Protein AF-A0A5P1X149-F1 (afdb_monomer_lite)

Radius of gyration: 11.0 Å; chains: 1; bounding box: 20×35×22 Å

InterPro domains:
  IPR001647 DNA-binding HTH domain, TetR-type [PS50977] (7-59)
  IPR009057 Homedomain-like superfamily [SSF46689] (4-56)

Organism: NCBI:txid1296540

Structure (mmCIF, N/CA/C/O backbone):
data_AF-A0A5P1X149-F1
#
_entry.id   AF-A0A5P1X149-F1
#
loop_
_atom_site.group_PDB
_atom_site.id
_atom_site.type_symbol
_atom_site.label_atom_id
_atom_site.label_alt_id
_atom_site.label_comp_id
_atom_site.label_asym_id
_atom_site.label_entity_id
_atom_site.label_seq_id
_atom_site.pdbx_PDB_ins_code
_atom_site.Cartn_x
_atom_site.Cartn_y
_atom_site.Cartn_z
_atom_site.occupancy
_atom_site.B_iso_or_equiv
_atom_site.auth_seq_id
_atom_site.auth_comp_id
_atom_site.auth_asym_id
_atom_site.auth_atom_id
_atom_site.pdbx_PDB_model_num
ATOM 1 N N . MET A 1 1 ? -8.728 -23.751 10.014 1.00 47.31 1 MET A N 1
ATOM 2 C CA . MET A 1 1 ? -8.569 -22.568 10.883 1.00 47.31 1 MET A CA 1
ATOM 3 C C . MET A 1 1 ? -8.591 -21.379 9.950 1.00 47.31 1 MET A C 1
ATOM 5 O O . MET A 1 1 ? -7.692 -21.294 9.134 1.00 47.31 1 MET A O 1
ATOM 9 N N . ALA A 1 2 ? -9.663 -20.586 9.945 1.00 48.31 2 ALA A N 1
ATOM 10 C CA . ALA A 1 2 ? -9.729 -19.397 9.099 1.00 48.31 2 ALA A CA 1
ATOM 11 C C . ALA A 1 2 ? -8.631 -18.423 9.550 1.00 48.31 2 ALA A C 1
ATOM 13 O O . ALA A 1 2 ? -8.515 -18.137 10.745 1.00 48.31 2 ALA A O 1
ATOM 14 N N . ASP A 1 3 ? -7.774 -18.005 8.622 1.00 63.59 3 ASP A N 1
ATOM 15 C CA . ASP A 1 3 ? -6.644 -17.122 8.888 1.00 63.59 3 ASP A CA 1
ATOM 16 C C . ASP A 1 3 ? -7.139 -15.710 9.230 1.00 63.59 3 ASP A C 1
ATOM 18 O O . ASP A 1 3 ? -7.102 -14.793 8.416 1.00 63.59 3 ASP A O 1
ATOM 22 N N . LEU A 1 4 ? -7.510 -15.512 10.498 1.00 68.75 4 LEU A N 1
ATOM 23 C CA . LEU A 1 4 ? -7.796 -14.205 11.111 1.00 68.75 4 LEU A CA 1
ATOM 24 C C . LEU A 1 4 ? -6.672 -13.180 10.872 1.00 68.75 4 LEU A C 1
ATOM 26 O O . LEU A 1 4 ? -6.864 -11.976 11.025 1.00 68.75 4 LEU A O 1
ATOM 30 N N . ARG A 1 5 ? -5.462 -13.656 10.557 1.00 70.19 5 ARG A N 1
ATOM 31 C CA . ARG A 1 5 ? -4.312 -12.824 10.193 1.00 70.19 5 ARG A CA 1
ATOM 32 C C . ARG A 1 5 ? -4.488 -12.192 8.816 1.00 70.19 5 ARG A C 1
ATOM 34 O O . ARG A 1 5 ? -4.208 -11.010 8.672 1.00 70.19 5 ARG A O 1
ATOM 41 N N . THR A 1 6 ? -4.994 -12.955 7.854 1.00 79.31 6 THR A N 1
ATOM 42 C CA . THR A 1 6 ? -5.244 -12.495 6.489 1.00 79.31 6 THR A CA 1
ATOM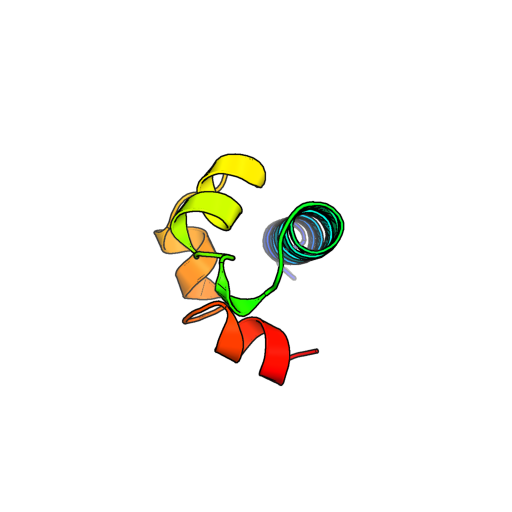 43 C C . THR A 1 6 ? -6.338 -11.440 6.457 1.00 79.31 6 THR A C 1
ATOM 45 O O . THR A 1 6 ? -6.139 -10.378 5.881 1.00 79.31 6 THR A O 1
ATOM 48 N N . GLU A 1 7 ? -7.454 -11.678 7.148 1.00 81.88 7 GLU A N 1
ATOM 49 C CA . GLU A 1 7 ? -8.559 -10.712 7.222 1.00 81.88 7 GLU A CA 1
ATOM 50 C C . GLU A 1 7 ? -8.104 -9.375 7.817 1.00 81.88 7 GLU A C 1
ATOM 52 O O . GLU A 1 7 ? -8.413 -8.317 7.279 1.00 81.88 7 GLU A O 1
ATOM 57 N N . LYS A 1 8 ? -7.275 -9.406 8.870 1.00 84.69 8 LYS A N 1
ATOM 58 C CA . LYS A 1 8 ? -6.685 -8.187 9.442 1.00 84.69 8 LYS A CA 1
ATOM 59 C C . LYS A 1 8 ? -5.799 -7.443 8.450 1.00 84.69 8 LYS A C 1
ATOM 61 O O . LYS A 1 8 ? -5.831 -6.217 8.411 1.00 84.69 8 LYS A O 1
ATOM 66 N N . THR A 1 9 ? -4.995 -8.166 7.673 1.00 86.62 9 THR A N 1
ATOM 67 C CA . THR A 1 9 ? -4.146 -7.556 6.648 1.00 86.62 9 THR A CA 1
ATOM 68 C C . THR A 1 9 ? -4.971 -6.956 5.514 1.00 86.62 9 THR A C 1
ATOM 70 O O . THR A 1 9 ? -4.663 -5.850 5.084 1.00 86.62 9 THR A O 1
ATOM 73 N N . LEU A 1 10 ? -6.036 -7.628 5.072 1.00 86.94 10 LEU A N 1
ATOM 74 C CA . LEU A 1 10 ? -6.959 -7.111 4.061 1.00 86.94 10 LEU A CA 1
ATOM 75 C C . LEU A 1 10 ? -7.614 -5.807 4.519 1.00 86.94 10 LEU A C 1
ATOM 77 O O . LEU A 1 10 ? -7.552 -4.819 3.794 1.00 86.94 10 LEU A O 1
ATOM 81 N N . THR A 1 11 ? -8.157 -5.777 5.739 1.00 89.19 11 THR A N 1
ATOM 82 C CA . THR A 1 11 ? -8.743 -4.561 6.319 1.00 89.19 11 THR A CA 1
ATOM 83 C C . THR A 1 11 ? -7.717 -3.434 6.412 1.00 89.19 11 THR A C 1
ATOM 85 O O . THR A 1 11 ? -8.008 -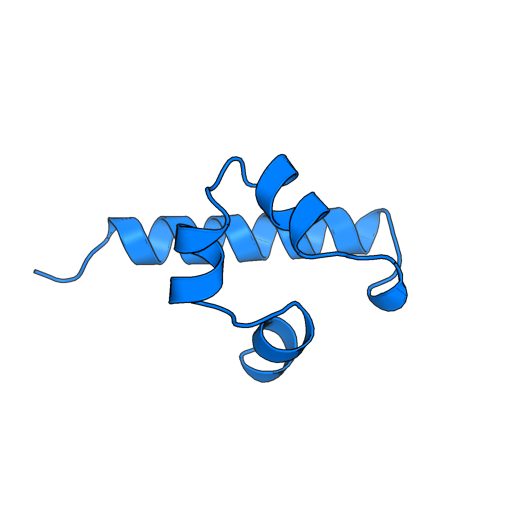2.310 6.023 1.00 89.19 11 THR A O 1
ATOM 88 N N . LEU A 1 12 ? -6.487 -3.735 6.843 1.00 89.81 12 LEU A N 1
ATOM 89 C CA . LEU A 1 12 ? -5.416 -2.741 6.933 1.00 89.81 12 LEU A CA 1
ATOM 90 C C . LEU A 1 12 ? -5.049 -2.150 5.564 1.00 89.81 12 LEU A C 1
ATOM 92 O O . LEU A 1 12 ? -4.801 -0.947 5.460 1.00 89.81 12 LEU A O 1
ATOM 96 N N . ILE A 1 13 ? -4.995 -2.985 4.520 1.00 89.38 13 ILE A N 1
ATOM 97 C CA . ILE A 1 13 ? -4.763 -2.541 3.140 1.00 89.38 13 ILE A CA 1
ATOM 98 C C . ILE A 1 13 ? -5.890 -1.602 2.709 1.00 89.38 13 ILE A C 1
ATOM 100 O O . ILE A 1 13 ? -5.607 -0.523 2.198 1.00 89.38 13 ILE A O 1
ATOM 104 N N . ASP A 1 14 ? -7.137 -1.983 2.973 1.00 90.12 14 ASP A N 1
ATOM 105 C CA . ASP A 1 14 ? -8.322 -1.183 2.676 1.00 90.12 14 ASP A CA 1
ATOM 106 C C . ASP A 1 14 ? -8.261 0.202 3.310 1.00 90.12 14 ASP A C 1
ATOM 108 O O . ASP A 1 14 ? -8.301 1.215 2.615 1.00 90.12 14 ASP A O 1
ATOM 112 N N . GLU A 1 15 ? -8.099 0.247 4.632 1.00 92.00 15 GLU A N 1
ATOM 113 C CA . GLU A 1 15 ? -8.048 1.489 5.399 1.00 92.00 15 GLU A CA 1
ATOM 114 C C . GLU A 1 15 ? -6.890 2.375 4.935 1.00 92.00 15 GLU A C 1
ATOM 116 O O . GLU A 1 15 ? -7.031 3.595 4.819 1.00 92.00 15 GLU A O 1
ATOM 121 N N . THR A 1 16 ? -5.754 1.759 4.603 1.00 92.00 16 THR A N 1
ATOM 122 C CA . THR A 1 16 ? -4.598 2.460 4.045 1.00 92.00 16 THR A CA 1
ATOM 123 C C . THR A 1 16 ? -4.917 3.072 2.687 1.00 92.00 16 THR A C 1
ATOM 125 O O . THR A 1 16 ? -4.590 4.234 2.455 1.00 92.00 16 THR A O 1
ATOM 128 N N . ILE A 1 17 ? -5.548 2.319 1.783 1.00 90.12 17 ILE A N 1
ATOM 129 C CA . ILE A 1 17 ? -5.915 2.816 0.455 1.00 90.12 17 ILE A CA 1
ATOM 130 C C . ILE A 1 17 ? -6.931 3.945 0.584 1.00 90.12 17 ILE A C 1
ATOM 132 O O . ILE A 1 17 ? -6.711 4.997 -0.003 1.00 90.12 17 ILE A O 1
ATOM 136 N N . PHE A 1 18 ? -7.976 3.790 1.398 1.00 91.06 18 PHE A N 1
ATOM 137 C CA . PHE A 1 18 ? -8.953 4.852 1.653 1.00 91.06 18 PHE A CA 1
ATOM 138 C C . PHE A 1 18 ? -8.310 6.119 2.226 1.00 91.06 18 PHE A C 1
ATOM 140 O O . PHE A 1 18 ? -8.616 7.223 1.775 1.00 91.06 18 PHE A O 1
ATOM 147 N N . THR A 1 19 ? -7.376 5.969 3.167 1.00 91.44 19 THR A N 1
ATOM 148 C CA . THR A 1 19 ? -6.627 7.097 3.741 1.00 91.44 19 THR A CA 1
ATOM 149 C C . THR A 1 19 ? -5.781 7.792 2.677 1.00 91.44 19 THR A C 1
ATOM 151 O O . THR A 1 19 ? -5.817 9.013 2.549 1.00 91.44 19 THR A O 1
ATOM 154 N N . LEU A 1 20 ? -5.059 7.022 1.860 1.00 90.25 20 LEU A N 1
ATOM 155 C CA . LEU A 1 20 ? -4.265 7.572 0.768 1.00 90.25 20 LEU A CA 1
ATOM 156 C C . LEU A 1 20 ? -5.155 8.240 -0.283 1.00 90.25 20 LEU A C 1
ATOM 158 O O . LEU A 1 20 ? -4.783 9.290 -0.783 1.00 90.25 20 LEU A O 1
ATOM 162 N N . LEU A 1 21 ? -6.336 7.695 -0.581 1.00 90.12 21 LEU A N 1
ATOM 163 C CA . LEU A 1 21 ? -7.296 8.289 -1.515 1.00 90.12 21 LEU A CA 1
ATOM 164 C C . LEU A 1 21 ? -7.859 9.628 -1.040 1.00 90.12 21 LEU A C 1
ATOM 166 O O . LEU A 1 21 ? -8.216 10.470 -1.863 1.00 90.12 21 LEU A O 1
ATOM 170 N N . HIS A 1 22 ? -7.909 9.838 0.275 1.00 89.12 22 HIS A N 1
ATOM 171 C CA . HIS A 1 22 ? -8.234 11.133 0.860 1.00 89.12 22 HIS A CA 1
ATOM 172 C C . HIS A 1 22 ? -7.133 12.180 0.634 1.00 89.12 22 HIS A C 1
ATOM 174 O O . HIS A 1 22 ? -7.441 13.364 0.510 1.00 89.12 22 HIS A O 1
ATOM 180 N N . GLU A 1 23 ? -5.864 11.769 0.571 1.00 88.94 23 GLU A N 1
ATOM 181 C CA . GLU A 1 23 ? -4.724 12.680 0.391 1.00 88.94 23 GLU A CA 1
ATOM 182 C C . GLU A 1 23 ? -4.288 12.841 -1.076 1.00 88.94 23 GLU A C 1
ATOM 184 O O . GLU A 1 23 ? -3.825 13.908 -1.485 1.00 88.94 23 GLU A O 1
ATOM 189 N N . LEU A 1 24 ? -4.423 11.794 -1.891 1.00 88.12 24 LEU A N 1
ATOM 190 C CA . LEU A 1 24 ? -4.016 11.760 -3.292 1.00 88.12 24 LEU A CA 1
ATOM 191 C C . LEU A 1 24 ? -5.019 11.004 -4.167 1.00 88.12 24 LEU A C 1
ATOM 193 O O . LEU A 1 24 ? -5.627 10.02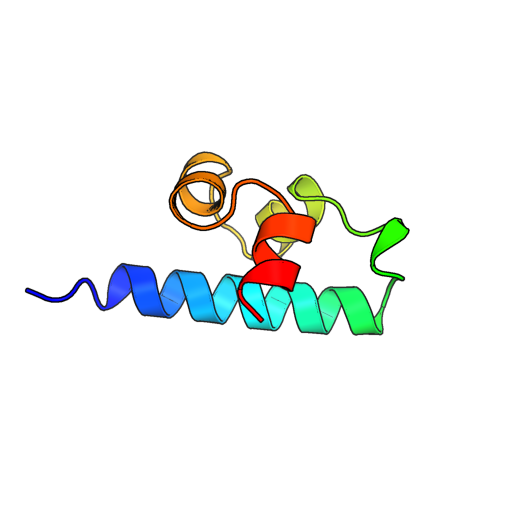1 -3.770 1.00 88.12 24 LEU A O 1
ATOM 197 N N . SER A 1 25 ? -5.139 11.421 -5.425 1.00 88.81 25 SER A N 1
ATOM 198 C CA . SER A 1 25 ? -6.009 10.756 -6.397 1.00 88.81 25 SER A CA 1
ATOM 199 C C . SER A 1 25 ? -5.579 9.305 -6.660 1.00 88.81 25 SER A C 1
ATOM 201 O O . SER A 1 25 ? -4.382 9.009 -6.734 1.00 88.81 25 SER A O 1
ATOM 203 N N . PHE A 1 26 ? -6.550 8.420 -6.913 1.00 86.69 26 PHE A N 1
ATOM 204 C CA . PHE A 1 26 ? -6.3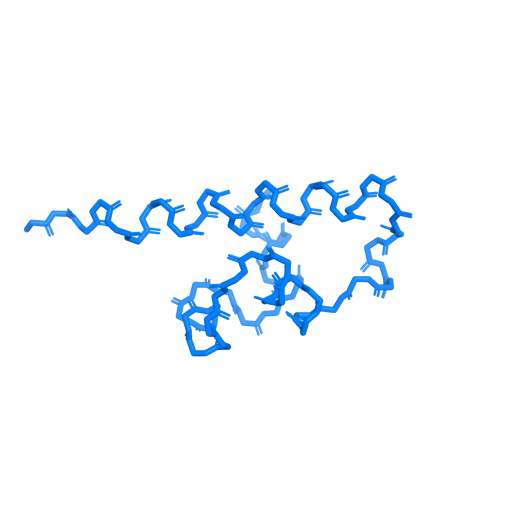31 6.998 -7.230 1.00 86.69 26 PHE A CA 1
ATOM 205 C C . PHE A 1 26 ? -5.308 6.774 -8.358 1.00 86.69 26 PHE A C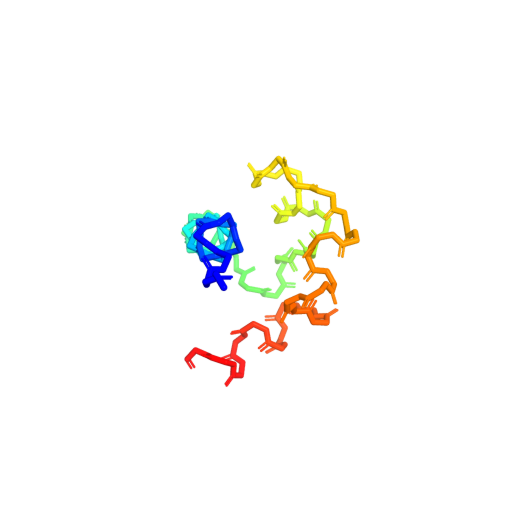 1
ATOM 207 O O . PHE A 1 26 ? -4.500 5.847 -8.316 1.00 86.69 26 PHE A O 1
ATOM 214 N N . GLU A 1 27 ? -5.261 7.659 -9.352 1.00 86.62 27 GLU A N 1
ATOM 215 C CA . GLU A 1 27 ? -4.280 7.596 -10.442 1.00 86.62 27 GLU A CA 1
ATOM 216 C C . GLU A 1 27 ? -2.830 7.721 -9.951 1.00 86.62 27 GLU A C 1
ATOM 218 O O . GLU A 1 27 ? -1.951 7.015 -10.445 1.00 86.62 27 GLU A O 1
ATOM 223 N N . ARG A 1 28 ? -2.586 8.548 -8.926 1.00 88.62 28 ARG A N 1
ATOM 224 C CA . ARG A 1 28 ? -1.264 8.745 -8.307 1.00 88.62 28 ARG A CA 1
ATOM 225 C C . ARG A 1 28 ? -0.939 7.696 -7.244 1.00 88.62 28 ARG A C 1
ATOM 227 O O . ARG A 1 28 ? 0.224 7.558 -6.861 1.00 88.62 28 ARG A O 1
ATOM 234 N N . LEU A 1 29 ? -1.945 6.963 -6.772 1.00 89.62 29 LEU A N 1
ATOM 235 C CA . LEU A 1 29 ? -1.770 5.855 -5.842 1.00 89.62 29 LEU A CA 1
ATOM 236 C C . LEU A 1 29 ? -0.901 4.779 -6.502 1.00 89.62 29 LEU A C 1
ATOM 238 O O . LEU A 1 29 ? -1.089 4.441 -7.673 1.00 89.62 29 LEU A O 1
ATOM 242 N N . THR A 1 30 ? 0.057 4.233 -5.761 1.00 90.56 30 THR A N 1
ATOM 243 C CA . THR A 1 30 ? 0.895 3.126 -6.232 1.00 90.56 30 THR A CA 1
ATOM 244 C C . THR A 1 30 ? 0.950 2.038 -5.180 1.00 90.56 30 THR A C 1
ATOM 246 O O . THR A 1 30 ? 0.943 2.322 -3.982 1.00 90.56 30 THR A O 1
ATOM 249 N N . VAL A 1 31 ? 1.077 0.787 -5.627 1.00 89.69 31 VAL A N 1
ATOM 250 C CA . VAL A 1 31 ? 1.219 -0.373 -4.735 1.00 89.69 31 VAL A CA 1
ATOM 251 C C . VAL A 1 31 ? 2.372 -0.177 -3.753 1.00 89.69 31 VAL A C 1
ATOM 253 O O . VAL A 1 31 ? 2.253 -0.518 -2.584 1.00 89.69 31 VAL A O 1
ATOM 256 N N . ALA A 1 32 ? 3.472 0.449 -4.182 1.00 89.88 32 ALA A N 1
ATOM 257 C CA . ALA A 1 32 ? 4.599 0.748 -3.305 1.00 89.88 32 ALA A CA 1
ATOM 258 C C . ALA A 1 32 ? 4.222 1.675 -2.135 1.00 89.88 32 ALA A C 1
ATOM 260 O O . ALA A 1 32 ? 4.652 1.416 -1.010 1.00 89.88 32 ALA A O 1
ATOM 261 N N . GLN A 1 33 ? 3.417 2.716 -2.380 1.00 90.69 33 GLN A N 1
ATOM 262 C CA . GLN A 1 33 ? 2.941 3.609 -1.321 1.00 90.69 33 GLN A CA 1
ATOM 263 C C . GLN A 1 33 ? 1.997 2.885 -0.366 1.00 90.69 33 GLN A C 1
ATOM 265 O O . GLN A 1 33 ? 2.214 2.938 0.837 1.00 90.69 33 GLN A O 1
ATOM 270 N N . ILE A 1 34 ? 1.033 2.127 -0.893 1.00 90.12 34 ILE A N 1
ATOM 271 C CA . ILE A 1 34 ? 0.109 1.320 -0.081 1.00 90.12 34 ILE A CA 1
ATOM 272 C C . ILE A 1 34 ? 0.893 0.373 0.829 1.00 90.12 34 ILE A C 1
ATOM 274 O O . ILE A 1 34 ? 0.680 0.335 2.032 1.00 90.12 34 ILE A O 1
ATOM 278 N N . CYS A 1 35 ? 1.855 -0.350 0.258 1.00 91.12 35 CYS A N 1
ATOM 279 C CA . CYS A 1 35 ? 2.677 -1.328 0.958 1.00 91.12 35 CYS A CA 1
ATOM 280 C C . CYS A 1 35 ? 3.524 -0.677 2.069 1.00 91.12 35 CYS A C 1
ATOM 282 O O . CYS A 1 35 ? 3.626 -1.207 3.175 1.00 91.12 35 CYS A O 1
ATOM 284 N N . THR A 1 36 ? 4.067 0.515 1.795 1.00 90.69 36 THR A N 1
ATOM 285 C CA . THR A 1 36 ? 4.849 1.307 2.756 1.00 90.69 36 THR A CA 1
ATOM 286 C C . THR A 1 36 ? 3.972 1.832 3.894 1.00 90.69 36 THR A C 1
ATOM 288 O O . THR A 1 36 ? 4.337 1.690 5.060 1.00 90.69 36 THR A O 1
ATOM 291 N N . THR A 1 37 ? 2.801 2.389 3.576 1.00 90.19 37 THR A N 1
ATOM 292 C CA . THR A 1 37 ? 1.873 2.971 4.555 1.00 90.19 37 THR A CA 1
ATOM 293 C C 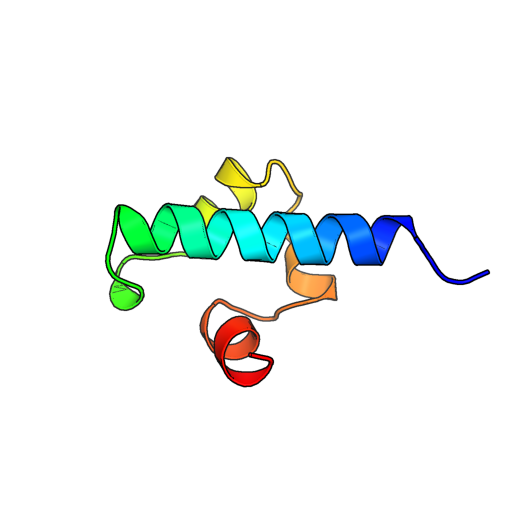. THR A 1 37 ? 1.207 1.895 5.415 1.00 90.19 37 THR A C 1
ATOM 295 O O . THR A 1 37 ? 1.180 2.022 6.637 1.00 90.19 37 THR A O 1
ATOM 298 N N . ALA A 1 38 ? 0.779 0.785 4.808 1.00 88.31 38 ALA A N 1
ATOM 299 C CA . ALA A 1 38 ? 0.196 -0.362 5.503 1.00 88.31 38 ALA A CA 1
ATOM 300 C C . ALA A 1 38 ? 1.244 -1.186 6.276 1.00 88.31 38 ALA A C 1
ATOM 302 O O . ALA A 1 38 ? 0.883 -2.109 7.001 1.00 88.31 38 ALA A O 1
ATOM 303 N N . LYS A 1 39 ? 2.545 -0.882 6.135 1.00 88.44 39 LYS A N 1
ATOM 304 C CA . LYS A 1 39 ? 3.662 -1.627 6.749 1.00 88.44 39 LYS A CA 1
ATOM 305 C C . LYS A 1 39 ? 3.617 -3.132 6.457 1.00 88.44 39 LYS A C 1
ATOM 307 O O . LYS A 1 39 ? 3.921 -3.954 7.323 1.00 88.44 39 LYS A O 1
ATOM 312 N N . ILE A 1 40 ? 3.258 -3.494 5.230 1.00 89.19 40 ILE A N 1
ATOM 313 C CA . ILE A 1 40 ? 3.229 -4.885 4.769 1.00 89.19 40 ILE A CA 1
ATOM 314 C C . ILE A 1 40 ? 4.334 -5.141 3.748 1.00 89.19 40 ILE A C 1
ATOM 316 O O . ILE A 1 40 ? 4.913 -4.219 3.180 1.00 89.19 40 ILE A O 1
ATOM 320 N N . GLY A 1 41 ? 4.645 -6.414 3.507 1.00 88.38 41 GLY A N 1
ATOM 321 C CA . GLY A 1 41 ? 5.524 -6.801 2.410 1.00 88.38 41 GLY A CA 1
ATOM 322 C C . GLY A 1 41 ? 4.781 -6.791 1.075 1.00 88.38 41 GLY A C 1
ATOM 323 O O . GLY A 1 41 ? 3.585 -7.079 1.019 1.00 88.38 41 GLY A O 1
ATOM 324 N N . ARG A 1 42 ? 5.504 -6.540 -0.026 1.00 87.62 42 ARG A N 1
ATOM 325 C CA . ARG A 1 42 ? 4.933 -6.631 -1.384 1.00 87.62 42 ARG A CA 1
ATOM 326 C C . ARG A 1 42 ? 4.349 -8.013 -1.646 1.00 87.62 42 ARG A C 1
ATOM 328 O O . ARG A 1 42 ? 3.275 -8.113 -2.216 1.00 87.62 42 ARG A O 1
ATOM 335 N N . SER A 1 43 ? 5.019 -9.062 -1.170 1.00 88.19 43 SER A N 1
ATOM 336 C CA . SER A 1 43 ? 4.525 -10.436 -1.271 1.00 88.19 43 SER A CA 1
ATOM 337 C C . SER A 1 43 ? 3.163 -10.601 -0.599 1.00 88.19 43 SER A C 1
ATOM 339 O O . SER A 1 43 ? 2.290 -11.222 -1.180 1.00 88.19 43 SER A O 1
ATOM 341 N N . THR A 1 44 ? 2.953 -9.999 0.575 1.00 87.12 44 THR A N 1
ATOM 342 C CA . THR A 1 44 ? 1.666 -10.049 1.284 1.00 87.12 44 THR A CA 1
ATOM 343 C C . THR A 1 44 ? 0.579 -9.286 0.533 1.00 87.12 44 THR A C 1
ATOM 345 O O . THR A 1 44 ? -0.547 -9.757 0.463 1.00 87.12 44 THR A O 1
ATOM 348 N N . PHE A 1 45 ? 0.910 -8.145 -0.080 1.00 88.69 45 PHE A N 1
ATOM 349 C CA . PHE A 1 45 ? -0.035 -7.432 -0.944 1.00 88.69 45 PHE A CA 1
ATOM 350 C C . PHE A 1 45 ? -0.431 -8.290 -2.154 1.00 88.69 45 PHE A C 1
ATOM 352 O O . PHE A 1 45 ? -1.614 -8.530 -2.356 1.00 88.69 45 PHE A O 1
ATOM 359 N N . TYR A 1 46 ? 0.548 -8.841 -2.882 1.00 88.56 46 TYR A N 1
ATOM 360 C CA . TYR A 1 46 ? 0.317 -9.675 -4.070 1.00 88.56 46 TYR A CA 1
ATOM 361 C C . TYR A 1 46 ? -0.358 -11.024 -3.788 1.00 88.56 46 TYR A C 1
ATOM 363 O O . TYR A 1 46 ? -0.797 -11.689 -4.721 1.00 88.56 46 TYR A O 1
ATOM 371 N N . GLN A 1 47 ? -0.461 -11.446 -2.525 1.00 87.81 47 GLN A N 1
ATOM 372 C CA . GLN A 1 47 ? -1.286 -12.596 -2.145 1.00 87.81 47 GLN A CA 1
ATOM 373 C C . GLN A 1 47 ? -2.786 -12.281 -2.129 1.00 87.81 47 GLN A C 1
ATOM 375 O O . GLN A 1 47 ? -3.594 -13.206 -2.079 1.00 87.81 47 GLN A O 1
ATOM 380 N N . HIS A 1 48 ? -3.150 -10.999 -2.147 1.00 85.62 48 HIS A N 1
ATOM 381 C CA . HIS A 1 48 ? -4.527 -10.530 -2.030 1.00 85.62 48 HIS A CA 1
ATOM 382 C C . HIS A 1 48 ? -4.970 -9.708 -3.232 1.00 85.62 48 HIS A C 1
ATOM 384 O O . HIS A 1 48 ? -6.067 -9.930 -3.734 1.00 85.62 48 HIS A O 1
ATOM 390 N N . TYR A 1 49 ? -4.105 -8.801 -3.683 1.00 88.94 49 TYR A N 1
ATOM 391 C CA . TYR A 1 49 ? -4.370 -7.877 -4.772 1.00 88.94 49 TYR A CA 1
ATOM 392 C C . TYR A 1 49 ? -3.180 -7.844 -5.722 1.00 88.94 49 TYR A C 1
ATOM 394 O O . TYR A 1 49 ? -2.037 -7.644 -5.302 1.00 88.94 49 TYR A O 1
ATOM 402 N N . LEU A 1 50 ? -3.436 -8.021 -7.014 1.00 85.38 50 LEU A N 1
ATOM 403 C CA . LEU A 1 50 ? -2.384 -7.961 -8.031 1.00 85.38 50 LEU A CA 1
ATOM 404 C C . LEU A 1 50 ? -1.887 -6.529 -8.247 1.00 85.38 50 LEU A C 1
ATOM 406 O O . LEU A 1 50 ? -0.701 -6.312 -8.483 1.00 85.38 50 LEU A O 1
ATOM 410 N N . ASP A 1 51 ? -2.764 -5.544 -8.085 1.00 87.06 51 ASP A N 1
ATOM 411 C CA . ASP A 1 51 ? -2.451 -4.125 -8.169 1.00 87.06 51 ASP A CA 1
ATOM 412 C C . ASP A 1 51 ? -3.604 -3.282 -7.592 1.00 87.06 51 ASP A C 1
ATOM 414 O O . ASP A 1 51 ? -4.561 -3.796 -7.015 1.00 87.06 51 ASP A O 1
ATOM 418 N N . LYS A 1 52 ? -3.491 -1.953 -7.683 1.00 83.81 52 LYS A N 1
ATOM 419 C CA . LYS A 1 52 ? -4.520 -1.040 -7.166 1.00 83.81 52 LYS A CA 1
ATOM 420 C C . LYS A 1 52 ? -5.861 -1.160 -7.898 1.00 83.81 52 LYS A C 1
ATOM 422 O O . LYS A 1 52 ? -6.873 -0.801 -7.307 1.00 83.81 52 LYS A O 1
ATOM 427 N N . TYR A 1 53 ? -5.862 -1.589 -9.164 1.00 87.69 53 TYR A N 1
ATOM 428 C CA . TYR A 1 53 ? -7.087 -1.777 -9.939 1.00 87.69 53 TYR A CA 1
ATOM 429 C C . TYR A 1 53 ? -7.763 -3.081 -9.537 1.00 87.69 53 TYR A C 1
ATOM 431 O O . TYR A 1 53 ? -8.966 -3.066 -9.330 1.00 87.69 53 TYR A O 1
ATOM 439 N N . ASP A 1 54 ? -6.996 -4.146 -9.296 1.00 88.56 54 ASP A N 1
ATOM 440 C CA . ASP A 1 54 ? -7.527 -5.394 -8.730 1.00 88.56 54 ASP A CA 1
ATOM 441 C C . ASP A 1 54 ? -8.232 -5.154 -7.381 1.00 88.56 54 ASP A C 1
ATOM 443 O O . ASP A 1 54 ? -9.345 -5.625 -7.155 1.00 88.56 54 ASP A O 1
ATOM 447 N N . TRP A 1 55 ? -7.638 -4.320 -6.517 1.00 87.88 55 TRP A N 1
ATOM 448 C CA . TRP A 1 55 ? -8.302 -3.875 -5.287 1.00 87.88 55 TRP A CA 1
ATOM 449 C C . TRP A 1 55 ? -9.631 -3.159 -5.560 1.00 87.88 55 TRP A C 1
ATOM 451 O O . TRP A 1 55 ? -10.604 -3.402 -4.854 1.00 87.88 55 TRP A O 1
ATOM 461 N N . LEU A 1 56 ? -9.685 -2.300 -6.583 1.00 86.81 56 LEU A N 1
ATOM 462 C CA . LEU A 1 56 ? -10.905 -1.588 -6.966 1.00 86.81 56 LEU A CA 1
ATOM 463 C C . LEU A 1 56 ? -11.971 -2.538 -7.528 1.00 86.81 56 LEU A C 1
ATOM 465 O O . LEU A 1 56 ? -13.144 -2.340 -7.254 1.00 86.81 56 LEU A O 1
ATOM 469 N N . GLU A 1 57 ? -11.585 -3.561 -8.292 1.00 87.81 57 GLU A N 1
ATOM 470 C CA . GLU A 1 57 ? -12.518 -4.561 -8.831 1.00 87.81 57 GLU A CA 1
ATOM 471 C C . GLU A 1 57 ? -13.119 -5.454 -7.739 1.00 87.81 57 GLU A C 1
ATOM 473 O O . GLU A 1 57 ? -14.253 -5.915 -7.869 1.00 87.81 57 GLU A O 1
ATOM 478 N N . GLN A 1 58 ? -12.383 -5.686 -6.649 1.00 83.88 58 GLN A N 1
ATOM 479 C CA . GLN A 1 58 ? -12.884 -6.408 -5.478 1.00 83.88 58 GLN A CA 1
ATOM 480 C C . GLN A 1 58 ? -13.745 -5.539 -4.538 1.00 83.88 58 GLN A C 1
ATOM 482 O O . GLN A 1 58 ? -14.233 -6.060 -3.527 1.00 83.88 58 GLN A O 1
ATOM 487 N N . LYS A 1 59 ? -13.939 -4.245 -4.836 1.00 79.75 59 LYS A N 1
ATOM 488 C CA . LYS A 1 59 ? -14.636 -3.278 -3.975 1.00 79.75 59 LYS A CA 1
ATOM 489 C C . LYS A 1 59 ? -15.883 -2.643 -4.564 1.00 79.75 59 LYS A C 1
ATOM 491 O O . LYS A 1 59 ? -15.987 -2.495 -5.797 1.00 79.75 59 LYS A O 1
#

Sequence (59 aa):
MADLRTEKTLTLIDETIFTLLHELSFERLTVAQICTTAKIGRSTFYQHYLDKYDWLEQK

Foldseek 3Di:
DPPPVLVVLLVLLVVLLVVVCVVDPLVPDWLVSSCVSSVHDSVSCCVPAVISVSVVVVD

pLDDT: mean 85.73, std 8.82, range [47.31, 92.0]

Secondary structure (DSSP, 8-state):
---HHHHHHHHHHHHHHHHHHHHS-TTT--HHHHHHHTT--HHHHHTT-SSHHHHHHT-